Protein AF-A0A7S0MZ13-F1 (afdb_monomer)

Nearest PDB structures (foldseek):
  3io1-assembly1_A-2  TM=4.403E-01  e=1.599E-02  Klebsiella pneumoniae subsp. pneumoniae MGH 78578
  2f7v-assembly1_A  TM=4.290E-01  e=5.005E-02  Xanthomonas campestris
  7lji-assembly1_B-2  TM=3.932E-01  e=6.758E-02  Sphingomonas sp. KT-1
  3io1-assembly1_B-2  TM=3.043E-01  e=3.936E-02  Klebsiella pneumoniae subsp. pneumoniae MGH 78578
  8jwe-assembly1_A  TM=4.735E-01  e=1.446E+00  Arabidopsis thaliana

Mean predicted aligned error: 12.26 Å

Sequence (148 aa):
AEVPAVSLTVSLPMTAQEFKANQGPFVDSMAGTAGCGPCKDPAASPAMCGDCELSILSVAPAAGRRLLAGSVSVETQIKALGAGGKGLADAMAAKLTPAAINRGLAEHSLPSAKLLVAPFVSAVSAAIAGAVGKFGGFVDKAKGIAGG

Structure (mmCIF, N/CA/C/O backbone):
data_AF-A0A7S0MZ13-F1
#
_entry.id   AF-A0A7S0MZ13-F1
#
loop_
_atom_site.group_PDB
_atom_site.id
_atom_site.type_symbol
_atom_site.label_atom_id
_atom_site.label_alt_id
_atom_site.label_comp_id
_atom_site.label_asym_id
_atom_site.label_entity_id
_atom_site.label_seq_id
_atom_site.pdbx_PDB_ins_code
_atom_site.Cartn_x
_atom_site.Cartn_y
_atom_site.Cartn_z
_atom_site.occupancy
_atom_site.B_iso_or_equiv
_atom_site.auth_seq_id
_atom_site.auth_comp_id
_atom_site.auth_asym_id
_atom_site.auth_atom_id
_atom_site.pdbx_PDB_model_num
ATOM 1 N N . ALA A 1 1 ? -2.136 9.201 -22.171 1.00 52.38 1 ALA A N 1
ATOM 2 C CA . ALA A 1 1 ? -1.151 8.165 -21.815 1.00 52.38 1 ALA A CA 1
ATOM 3 C C . ALA A 1 1 ? -1.686 7.398 -20.615 1.00 52.38 1 ALA A C 1
ATOM 5 O O . ALA A 1 1 ? -2.133 8.025 -19.656 1.00 52.38 1 ALA A O 1
ATOM 6 N N . GLU A 1 2 ? -1.737 6.075 -20.708 1.00 62.56 2 GLU A N 1
ATOM 7 C CA . GLU A 1 2 ? -2.077 5.212 -19.577 1.00 62.56 2 GLU A CA 1
ATOM 8 C C . GLU A 1 2 ? -0.847 5.106 -18.679 1.00 62.56 2 GLU A C 1
ATOM 10 O O . GLU A 1 2 ? 0.229 4.724 -19.138 1.00 62.56 2 GLU A O 1
ATOM 15 N N . VAL A 1 3 ? -0.992 5.508 -17.420 1.00 72.88 3 VAL A N 1
ATOM 16 C CA . VAL A 1 3 ? 0.069 5.421 -16.423 1.00 72.88 3 VAL A CA 1
ATOM 17 C C . VAL A 1 3 ? -0.187 4.154 -15.612 1.00 72.88 3 VAL A C 1
ATOM 19 O O . VAL A 1 3 ? -1.255 4.016 -15.011 1.00 72.88 3 VAL A O 1
ATOM 22 N N . PRO A 1 4 ? 0.742 3.195 -15.608 1.00 79.38 4 PRO A N 1
ATOM 23 C CA . PRO A 1 4 ? 0.610 2.002 -14.790 1.00 79.38 4 PRO A CA 1
ATOM 24 C C . PRO A 1 4 ? 0.667 2.389 -13.311 1.00 79.38 4 PRO A C 1
ATOM 26 O O . PRO A 1 4 ? 1.534 3.150 -12.876 1.00 79.38 4 PRO A O 1
ATOM 29 N N . ALA A 1 5 ? -0.283 1.867 -12.548 1.00 81.44 5 ALA A N 1
ATOM 30 C CA . ALA A 1 5 ? -0.423 2.111 -11.130 1.00 81.44 5 ALA A CA 1
ATOM 31 C C . ALA A 1 5 ? -0.620 0.801 -10.378 1.00 81.44 5 ALA A C 1
ATOM 33 O O . ALA A 1 5 ? -1.278 -0.110 -10.867 1.00 81.44 5 ALA A O 1
ATOM 34 N N . VAL A 1 6 ? -0.079 0.713 -9.174 1.00 83.62 6 VAL A N 1
ATOM 35 C CA . VAL A 1 6 ? -0.312 -0.403 -8.269 1.00 83.62 6 VAL A CA 1
ATOM 36 C C . VAL A 1 6 ? -1.434 -0.021 -7.325 1.00 83.62 6 VAL A C 1
ATOM 38 O O . VAL A 1 6 ? -1.290 0.931 -6.563 1.00 83.62 6 VAL A O 1
ATOM 41 N N . SER A 1 7 ? -2.542 -0.750 -7.374 1.00 83.12 7 SER A N 1
ATOM 42 C CA . SER A 1 7 ? -3.643 -0.592 -6.425 1.00 83.12 7 SER A CA 1
ATOM 43 C C . SER A 1 7 ? -3.574 -1.688 -5.369 1.00 83.12 7 SER A C 1
ATOM 45 O O . SER A 1 7 ? -3.315 -2.849 -5.689 1.00 83.12 7 SER A O 1
ATOM 47 N N . LEU A 1 8 ? -3.813 -1.327 -4.111 1.00 83.31 8 LEU A N 1
ATOM 48 C CA . LEU A 1 8 ? -3.909 -2.271 -3.000 1.00 83.31 8 LEU A CA 1
ATOM 49 C C . LEU A 1 8 ? -4.899 -1.773 -1.948 1.00 83.31 8 LEU A C 1
ATOM 51 O O . LEU A 1 8 ? -5.157 -0.577 -1.809 1.00 83.31 8 LEU A O 1
ATOM 55 N N . THR A 1 9 ? -5.433 -2.709 -1.172 1.00 82.88 9 THR A N 1
ATOM 56 C CA . THR A 1 9 ? -6.331 -2.388 -0.062 1.00 82.88 9 THR A CA 1
ATOM 57 C C . THR A 1 9 ? -5.825 -3.051 1.202 1.00 82.88 9 THR A C 1
ATOM 59 O O . THR A 1 9 ? -5.651 -4.272 1.261 1.00 82.88 9 THR A O 1
ATOM 62 N N . VAL A 1 10 ? -5.618 -2.244 2.235 1.00 82.56 10 VAL A N 1
ATOM 63 C CA . VAL A 1 10 ? -5.150 -2.688 3.548 1.00 82.56 10 VAL A CA 1
ATOM 64 C C . VAL A 1 10 ? -6.173 -2.356 4.617 1.00 82.56 10 VAL A C 1
ATOM 66 O O . VAL A 1 10 ? -6.798 -1.303 4.593 1.00 82.56 10 VAL A O 1
ATOM 69 N N . SER A 1 11 ? -6.343 -3.257 5.575 1.00 83.06 11 SER A N 1
ATOM 70 C CA . SER A 1 11 ? -7.088 -3.005 6.799 1.00 83.06 11 SER A CA 1
ATOM 71 C C . SER A 1 11 ? -6.113 -2.699 7.923 1.00 83.06 11 SER A C 1
ATOM 73 O O . SER A 1 11 ? -5.251 -3.518 8.233 1.00 83.06 11 SER A O 1
ATOM 75 N N . LEU A 1 12 ? -6.259 -1.534 8.536 1.00 82.56 12 LEU A N 1
ATOM 76 C CA . LEU A 1 12 ? -5.508 -1.122 9.712 1.00 82.56 12 LEU A CA 1
ATOM 77 C C . LEU A 1 12 ? -6.426 -1.209 10.936 1.00 82.56 12 LEU A C 1
ATOM 79 O O . LEU A 1 12 ? -7.551 -0.704 10.875 1.00 82.56 12 LEU A O 1
ATOM 83 N N . PRO A 1 13 ? -5.980 -1.803 12.056 1.00 80.44 13 PRO A N 1
ATOM 84 C CA . PRO A 1 13 ? -6.738 -1.834 13.302 1.00 80.44 13 PRO A CA 1
ATOM 85 C C . PRO A 1 13 ? -6.599 -0.494 14.047 1.00 80.44 13 PRO A C 1
ATOM 87 O O . PRO A 1 13 ? -6.082 -0.436 15.157 1.00 80.44 13 PRO A O 1
ATOM 90 N N . MET A 1 14 ? -7.010 0.588 13.389 1.00 80.25 14 MET A N 1
ATOM 91 C CA . MET A 1 14 ? -7.113 1.936 13.948 1.00 80.25 14 MET A CA 1
ATOM 92 C C . MET A 1 14 ? -8.401 2.615 13.467 1.00 80.25 14 MET A C 1
ATOM 94 O O . MET A 1 14 ? -9.039 2.177 12.504 1.00 80.25 14 MET A O 1
ATOM 98 N N . THR A 1 15 ? -8.778 3.717 14.106 1.00 80.12 15 THR A N 1
ATOM 99 C CA . THR A 1 15 ? -9.916 4.547 13.697 1.00 80.12 15 THR A CA 1
ATOM 100 C C . THR A 1 15 ? -9.571 5.473 12.526 1.00 80.12 15 THR A C 1
ATOM 102 O O . THR A 1 15 ? -8.411 5.760 12.238 1.00 80.12 15 THR A O 1
ATOM 105 N N . ALA A 1 16 ? -10.590 6.016 11.851 1.00 77.06 16 ALA A N 1
ATOM 106 C CA . ALA A 1 16 ? -10.382 6.970 10.758 1.00 77.06 16 ALA A CA 1
ATOM 107 C C . ALA A 1 16 ? -9.725 8.284 11.218 1.00 77.06 16 ALA A C 1
ATOM 109 O O . ALA A 1 16 ? -9.033 8.925 10.430 1.00 77.06 16 ALA A O 1
ATOM 110 N N . GLN A 1 17 ? -9.934 8.695 12.474 1.00 78.38 17 GLN A N 1
ATOM 111 C CA . GLN A 1 17 ? -9.261 9.870 13.037 1.00 78.38 17 GLN A CA 1
ATOM 112 C C . GLN A 1 17 ? -7.778 9.597 13.283 1.00 78.38 17 GLN A C 1
ATOM 114 O O . GLN A 1 17 ? -6.944 10.404 12.877 1.00 78.38 17 GLN A O 1
ATOM 119 N N . GLU A 1 18 ? -7.445 8.445 13.868 1.00 81.69 18 GLU A N 1
ATOM 120 C CA . GLU A 1 18 ? -6.051 8.027 14.045 1.00 81.69 18 GLU A CA 1
ATOM 121 C C . GLU A 1 18 ? -5.347 7.865 12.700 1.00 81.69 18 GLU A C 1
ATOM 123 O O . GLU A 1 18 ? -4.213 8.308 12.549 1.00 81.69 18 GLU A O 1
ATOM 128 N N . PHE A 1 19 ? -6.030 7.312 11.695 1.00 82.25 19 PHE A N 1
ATOM 129 C CA . PHE A 1 19 ? -5.472 7.204 10.353 1.00 82.25 19 PHE A CA 1
ATOM 130 C C . PHE A 1 19 ? -5.199 8.571 9.724 1.00 82.25 19 PHE A C 1
ATOM 132 O O . PHE A 1 19 ? -4.136 8.764 9.152 1.00 82.25 19 PHE A O 1
ATOM 139 N N . LYS A 1 20 ? -6.107 9.546 9.863 1.00 81.31 20 LYS A N 1
ATOM 140 C CA . LYS A 1 20 ? -5.875 10.914 9.363 1.00 81.31 20 LYS A CA 1
ATOM 141 C C . LYS A 1 20 ? -4.657 11.571 10.011 1.00 81.31 20 LYS A C 1
ATOM 143 O O . LYS A 1 20 ? -3.897 12.238 9.319 1.00 81.31 20 LYS A O 1
ATOM 148 N N . ALA A 1 21 ? -4.449 11.362 11.311 1.00 83.50 21 ALA A N 1
ATOM 149 C CA . ALA A 1 21 ? -3.256 11.851 12.004 1.00 83.50 21 ALA A CA 1
ATOM 150 C C . ALA A 1 21 ? -1.973 11.134 11.541 1.00 83.50 21 ALA A C 1
ATOM 152 O O . ALA A 1 21 ? -0.902 11.733 11.516 1.00 83.50 21 ALA A O 1
ATOM 153 N N . ASN A 1 22 ? -2.093 9.870 11.131 1.00 83.75 22 ASN A N 1
ATOM 154 C CA . ASN A 1 22 ? -0.989 9.011 10.706 1.00 83.75 22 ASN A CA 1
ATOM 155 C C . ASN A 1 22 ? -0.890 8.828 9.182 1.00 83.75 22 ASN A C 1
ATOM 157 O O . ASN A 1 22 ? -0.167 7.952 8.704 1.00 83.75 22 ASN A O 1
ATOM 161 N N . GLN A 1 23 ? -1.580 9.668 8.408 1.00 80.88 23 GLN A N 1
ATOM 162 C CA . GLN A 1 23 ? -1.643 9.539 6.955 1.00 80.88 23 GLN A CA 1
ATOM 163 C C . GLN A 1 23 ? -0.265 9.745 6.321 1.00 80.88 23 GLN A C 1
ATOM 165 O O . GLN A 1 23 ? 0.119 8.981 5.442 1.00 80.88 23 GLN A O 1
ATOM 170 N N . GLY A 1 24 ? 0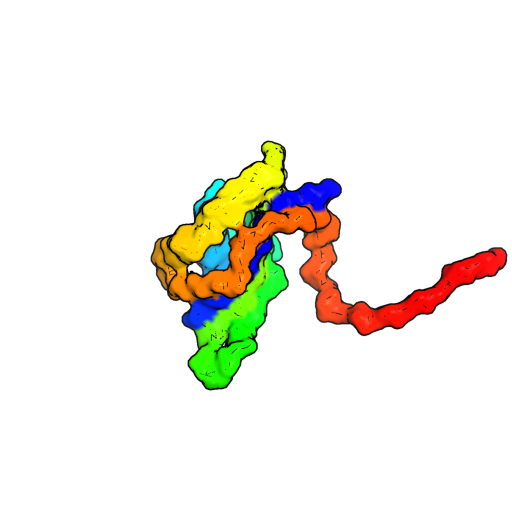.500 10.723 6.817 1.00 82.94 24 GLY A N 1
ATOM 171 C CA . GLY A 1 24 ? 1.874 10.964 6.379 1.00 82.94 24 GLY A CA 1
ATOM 172 C C . GLY A 1 24 ? 2.786 9.748 6.594 1.00 82.94 24 GLY A C 1
ATOM 173 O O . GLY A 1 24 ? 3.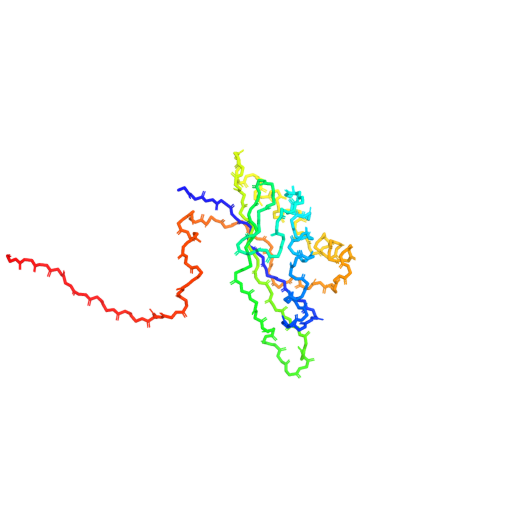288 9.200 5.617 1.00 82.94 24 GLY A O 1
ATOM 174 N N . PRO A 1 25 ? 2.953 9.264 7.839 1.00 84.69 25 PRO A N 1
ATOM 175 C CA . PRO A 1 25 ? 3.745 8.067 8.127 1.00 84.69 25 PRO A CA 1
ATOM 176 C C . PRO A 1 25 ? 3.322 6.836 7.316 1.00 84.69 25 PRO A C 1
ATOM 178 O O . PRO A 1 25 ? 4.162 6.062 6.871 1.00 84.69 25 PRO A O 1
ATOM 181 N N . PHE A 1 26 ? 2.018 6.663 7.084 1.00 84.94 26 PHE A N 1
ATOM 182 C CA . PHE A 1 26 ? 1.503 5.574 6.262 1.00 84.94 26 PHE A CA 1
ATOM 183 C C . PHE A 1 26 ? 1.916 5.711 4.790 1.00 84.94 26 PHE A C 1
ATOM 185 O O . PHE A 1 26 ? 2.381 4.748 4.187 1.00 84.94 26 PHE A O 1
ATOM 192 N N . VAL A 1 27 ? 1.771 6.899 4.203 1.00 85.00 27 VAL A N 1
ATOM 193 C CA . VAL A 1 27 ? 2.174 7.166 2.816 1.00 85.00 27 VAL A CA 1
ATOM 194 C C . VAL A 1 27 ? 3.682 6.995 2.637 1.00 85.00 27 VAL A C 1
ATOM 196 O O . VAL A 1 27 ? 4.102 6.373 1.664 1.00 85.00 27 VAL A O 1
ATOM 199 N N . ASP A 1 28 ? 4.479 7.479 3.589 1.00 83.62 28 ASP A N 1
ATOM 200 C CA . ASP A 1 28 ? 5.939 7.358 3.570 1.00 83.62 28 ASP A CA 1
ATOM 201 C C . ASP A 1 28 ? 6.381 5.888 3.648 1.00 83.62 28 ASP A C 1
ATOM 203 O O . ASP A 1 28 ? 7.143 5.408 2.810 1.00 83.62 28 ASP A O 1
ATOM 207 N N . SER A 1 29 ? 5.764 5.124 4.553 1.00 84.38 29 SER A N 1
ATOM 208 C CA . SER A 1 29 ? 5.952 3.679 4.682 1.00 84.38 29 SER A CA 1
ATOM 209 C C . SER A 1 29 ? 5.645 2.918 3.385 1.00 84.38 29 SER A C 1
ATOM 211 O O . SER A 1 29 ? 6.416 2.059 2.939 1.00 84.38 29 SER A O 1
ATOM 213 N N . MET A 1 30 ? 4.525 3.252 2.737 1.00 83.81 30 MET A N 1
ATOM 214 C CA . MET A 1 30 ? 4.115 2.637 1.475 1.00 83.81 30 MET A CA 1
ATOM 215 C C . MET A 1 30 ? 5.056 3.017 0.326 1.00 83.81 30 MET A C 1
ATOM 217 O O . MET A 1 30 ? 5.416 2.151 -0.472 1.00 83.81 30 MET A O 1
ATOM 221 N N . ALA A 1 31 ? 5.496 4.276 0.259 1.00 82.94 31 ALA A N 1
ATOM 222 C CA . ALA A 1 31 ? 6.459 4.749 -0.732 1.00 82.94 31 ALA A CA 1
ATOM 223 C C . ALA A 1 31 ? 7.838 4.096 -0.555 1.00 82.94 31 ALA A C 1
ATOM 225 O O . ALA A 1 31 ? 8.431 3.631 -1.533 1.00 82.94 31 ALA A O 1
ATOM 226 N N . GLY A 1 32 ? 8.318 3.984 0.686 1.00 81.88 32 GLY A N 1
ATOM 227 C CA . GLY A 1 32 ? 9.552 3.284 1.031 1.00 81.88 32 GLY A CA 1
ATOM 228 C C . GLY A 1 32 ? 9.492 1.806 0.649 1.00 81.88 32 GLY A C 1
ATOM 229 O O . GLY A 1 32 ? 10.394 1.297 -0.017 1.00 81.88 32 GLY A O 1
ATOM 230 N N . THR A 1 33 ? 8.377 1.138 0.963 1.00 83.31 33 THR A N 1
ATOM 231 C CA . THR A 1 33 ? 8.147 -0.273 0.611 1.00 83.31 33 THR A CA 1
ATOM 232 C C . THR A 1 33 ? 8.094 -0.487 -0.904 1.00 83.31 33 THR A C 1
ATOM 234 O O . THR A 1 33 ? 8.677 -1.439 -1.424 1.00 83.31 33 THR A O 1
ATOM 237 N N . ALA A 1 34 ? 7.436 0.417 -1.632 1.00 78.50 34 ALA A N 1
ATOM 238 C CA . ALA A 1 34 ? 7.393 0.402 -3.091 1.00 78.50 34 ALA A CA 1
ATOM 239 C C . ALA A 1 34 ? 8.763 0.727 -3.727 1.00 78.50 34 ALA A C 1
ATOM 241 O O . ALA A 1 34 ? 9.010 0.390 -4.884 1.00 78.50 34 ALA A O 1
ATOM 242 N N . GLY A 1 35 ? 9.692 1.319 -2.969 1.00 79.44 35 GLY A N 1
ATOM 243 C CA . GLY A 1 35 ? 11.001 1.745 -3.462 1.00 79.44 35 GLY A CA 1
ATOM 244 C C . GLY A 1 35 ? 10.959 3.064 -4.234 1.00 79.44 35 GLY A C 1
ATOM 245 O O . GLY A 1 35 ? 11.844 3.312 -5.046 1.00 79.44 35 GLY A O 1
ATOM 246 N N . CYS A 1 36 ? 9.945 3.891 -3.984 1.00 74.88 36 CYS A N 1
ATOM 247 C CA . CYS A 1 36 ? 9.759 5.206 -4.597 1.00 74.88 36 CYS A CA 1
ATOM 248 C C . CYS A 1 36 ? 10.630 6.305 -3.959 1.00 74.88 36 CYS A C 1
ATOM 250 O O . CYS A 1 36 ? 10.757 7.396 -4.508 1.00 74.88 36 CYS A O 1
ATOM 252 N N . GLY A 1 37 ? 11.259 6.010 -2.817 1.00 74.69 37 GLY A N 1
ATOM 253 C CA . GLY A 1 37 ? 12.029 6.981 -2.043 1.00 74.69 37 GLY A CA 1
ATOM 254 C C . GLY A 1 37 ? 11.143 7.875 -1.163 1.00 74.69 37 GLY A C 1
ATOM 255 O O . GLY A 1 37 ? 9.930 7.661 -1.095 1.00 74.69 37 GLY A O 1
ATOM 256 N N . PRO A 1 38 ? 11.743 8.850 -0.458 1.00 75.56 38 PRO A N 1
ATOM 257 C CA . PRO A 1 38 ? 11.021 9.713 0.469 1.00 75.56 38 PRO A CA 1
ATOM 258 C C . PRO A 1 38 ? 10.023 10.614 -0.266 1.00 75.56 38 PRO A C 1
ATOM 260 O O . PRO A 1 38 ? 10.316 11.174 -1.328 1.00 75.56 38 PRO A O 1
ATOM 263 N N . CYS A 1 39 ? 8.841 10.776 0.322 1.00 77.25 39 CYS A N 1
ATOM 264 C CA . CYS A 1 39 ? 7.814 11.666 -0.201 1.00 77.25 39 CYS A CA 1
ATOM 265 C C . CYS A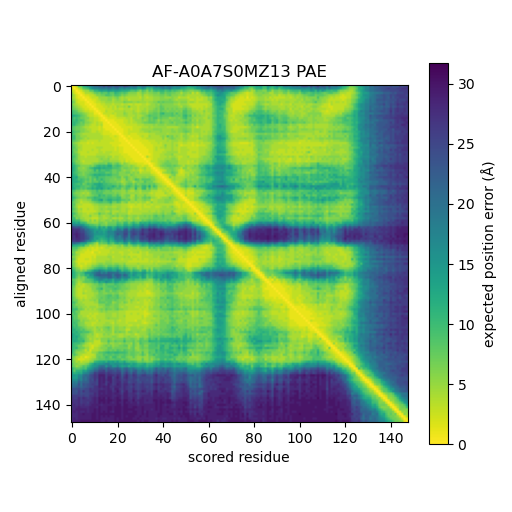 1 39 ? 8.112 13.114 0.188 1.00 77.25 39 CYS A C 1
ATOM 267 O O . CYS A 1 39 ? 8.474 13.396 1.328 1.00 77.25 39 CYS A O 1
ATOM 269 N N . LYS A 1 40 ? 7.920 14.053 -0.745 1.00 74.25 40 LYS A N 1
ATOM 270 C CA . LYS A 1 40 ? 8.104 15.484 -0.453 1.00 74.25 40 LYS A CA 1
ATOM 271 C C . LYS A 1 40 ? 7.022 16.012 0.496 1.00 74.25 40 LYS A C 1
ATOM 273 O O . LYS A 1 40 ? 7.329 16.771 1.405 1.00 74.25 40 LYS A O 1
ATOM 278 N N . ASP A 1 41 ? 5.788 15.547 0.298 1.00 74.12 41 ASP A N 1
ATOM 279 C CA . ASP A 1 41 ? 4.617 15.865 1.119 1.00 74.12 41 ASP A CA 1
ATOM 280 C C . ASP A 1 41 ? 3.763 14.602 1.330 1.00 74.12 41 ASP A C 1
ATOM 282 O O . ASP A 1 41 ? 2.780 14.384 0.618 1.00 74.12 41 ASP A O 1
ATOM 286 N N . PRO A 1 42 ? 4.111 13.732 2.295 1.00 70.94 42 PRO A N 1
ATOM 287 C CA . PRO A 1 42 ? 3.375 12.487 2.526 1.00 70.94 42 PRO A CA 1
ATOM 288 C C . PRO A 1 42 ? 1.960 12.718 3.091 1.00 70.94 42 PRO A C 1
ATOM 290 O O . PRO A 1 42 ? 1.101 11.845 2.997 1.00 70.94 42 PRO A O 1
ATOM 293 N N . ALA A 1 43 ? 1.694 13.895 3.668 1.00 68.69 43 ALA A N 1
ATOM 294 C CA . ALA A 1 43 ? 0.361 14.291 4.124 1.00 68.69 43 ALA A CA 1
ATOM 295 C C . ALA A 1 43 ? -0.535 14.834 2.990 1.00 68.69 43 ALA A C 1
ATOM 297 O O . ALA A 1 43 ? -1.748 14.951 3.175 1.00 68.69 43 ALA A O 1
ATOM 298 N N . ALA A 1 44 ? 0.033 15.163 1.824 1.00 67.69 44 ALA A N 1
ATOM 299 C CA . ALA A 1 44 ? -0.739 15.574 0.660 1.00 67.69 44 ALA A CA 1
ATOM 300 C C . ALA A 1 44 ? -1.331 14.344 -0.046 1.00 67.69 44 ALA A C 1
ATOM 302 O O . ALA A 1 44 ? -0.737 13.272 -0.089 1.00 67.69 44 ALA A O 1
ATOM 303 N N . SER A 1 45 ? -2.530 14.478 -0.611 1.00 63.41 45 SER A N 1
ATOM 304 C CA . SER A 1 45 ? -3.093 13.481 -1.526 1.00 63.41 45 SER A CA 1
ATOM 305 C C . SER A 1 45 ? -3.451 14.172 -2.840 1.00 63.41 45 SER A C 1
ATOM 307 O O . SER A 1 45 ? -4.365 14.999 -2.833 1.00 63.41 45 SER A O 1
ATOM 309 N N . PRO A 1 46 ? -2.759 13.856 -3.951 1.00 66.38 46 PRO A N 1
ATOM 310 C CA . PRO A 1 46 ? -1.686 12.858 -4.084 1.00 66.38 46 PRO A CA 1
ATOM 311 C C . PRO A 1 46 ? -0.337 13.290 -3.469 1.00 66.38 46 PRO A C 1
ATOM 313 O O . PRO A 1 46 ? 0.060 14.447 -3.586 1.00 66.38 46 PRO A O 1
ATOM 316 N N . ALA A 1 47 ? 0.383 12.349 -2.855 1.00 76.25 47 ALA A N 1
ATOM 317 C CA . ALA A 1 47 ? 1.753 12.531 -2.383 1.00 76.25 47 ALA A CA 1
ATOM 318 C C . ALA A 1 47 ? 2.741 12.200 -3.504 1.00 76.25 47 ALA A C 1
ATO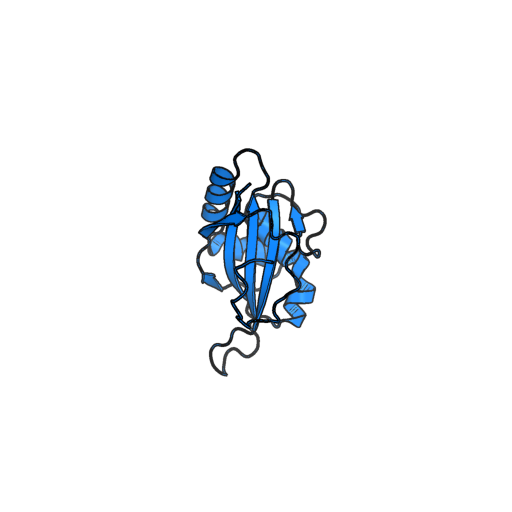M 320 O O . ALA A 1 47 ? 2.679 11.126 -4.105 1.00 76.25 47 ALA A O 1
ATOM 321 N N . MET A 1 48 ? 3.675 13.111 -3.774 1.00 78.19 48 MET A N 1
ATOM 322 C CA . MET A 1 48 ? 4.736 12.887 -4.757 1.00 78.19 48 MET A CA 1
ATOM 323 C C . MET A 1 48 ? 6.002 12.377 -4.070 1.00 78.19 48 MET A C 1
ATOM 325 O O . MET A 1 48 ? 6.569 13.055 -3.207 1.00 78.19 48 MET A O 1
ATOM 329 N N . CYS A 1 49 ? 6.432 11.180 -4.461 1.00 76.56 49 CYS A N 1
ATOM 330 C CA . CYS A 1 49 ? 7.560 10.461 -3.879 1.00 76.56 49 CYS A CA 1
ATOM 331 C C . CYS A 1 49 ? 8.497 10.052 -5.017 1.00 76.56 49 CYS A C 1
ATOM 333 O O . CYS A 1 49 ? 8.298 9.018 -5.654 1.00 76.56 49 CYS A O 1
ATOM 335 N N . GLY A 1 50 ? 9.461 10.924 -5.329 1.00 76.31 50 GLY A N 1
ATOM 336 C CA . GLY A 1 50 ? 10.375 10.744 -6.459 1.00 76.31 50 GLY A CA 1
ATOM 337 C C . GLY A 1 50 ? 9.631 10.560 -7.786 1.00 76.31 50 GLY A C 1
ATOM 338 O O . GLY A 1 50 ? 8.862 11.425 -8.200 1.00 76.31 50 GLY A O 1
ATOM 339 N N . ASP A 1 51 ? 9.844 9.408 -8.422 1.00 73.75 51 ASP A N 1
ATOM 340 C CA . ASP A 1 51 ? 9.211 8.998 -9.683 1.00 73.75 51 ASP A CA 1
ATOM 341 C C . ASP A 1 51 ? 7.860 8.279 -9.496 1.00 73.75 51 ASP A C 1
ATOM 343 O O . ASP A 1 51 ? 7.340 7.654 -10.428 1.00 73.75 51 ASP A O 1
ATOM 347 N N . CYS A 1 52 ? 7.282 8.339 -8.294 1.00 78.25 52 CYS A N 1
ATOM 348 C CA . CYS A 1 52 ? 5.985 7.759 -7.976 1.00 78.25 52 CYS A CA 1
ATOM 349 C C . CYS A 1 52 ? 5.001 8.799 -7.440 1.00 78.25 52 CYS A C 1
ATOM 351 O O . CYS A 1 52 ? 5.358 9.729 -6.716 1.00 78.25 52 CYS A O 1
ATOM 353 N N . GLU A 1 53 ? 3.722 8.576 -7.724 1.00 82.38 53 GLU A N 1
ATOM 354 C CA . GLU A 1 53 ? 2.619 9.346 -7.155 1.00 82.38 53 GLU A CA 1
ATOM 355 C C . GLU A 1 53 ? 1.723 8.421 -6.331 1.00 82.38 53 GLU A C 1
ATOM 357 O O . GLU A 1 53 ? 1.111 7.497 -6.869 1.00 82.38 53 GLU A O 1
ATOM 362 N N . LEU A 1 54 ? 1.636 8.668 -5.025 1.00 84.81 54 LEU A N 1
ATOM 363 C CA . LEU A 1 54 ? 0.788 7.919 -4.105 1.00 84.81 54 LEU A CA 1
ATOM 364 C C . LEU A 1 54 ? -0.533 8.655 -3.884 1.00 84.81 54 LEU A C 1
ATOM 366 O O . LEU A 1 54 ? -0.563 9.802 -3.454 1.00 84.81 54 LEU A O 1
ATOM 370 N N . SER A 1 55 ? -1.649 7.989 -4.148 1.00 81.75 55 SER A N 1
ATOM 371 C CA . SER A 1 55 ? -2.996 8.513 -3.939 1.00 81.75 55 SER A CA 1
ATOM 372 C C . SER A 1 55 ? -3.775 7.591 -3.017 1.00 81.75 55 SER A C 1
ATOM 374 O O . SER A 1 55 ? -3.862 6.387 -3.256 1.00 81.75 55 SER A O 1
ATOM 376 N N . ILE A 1 56 ? -4.385 8.157 -1.979 1.00 81.69 56 ILE A N 1
ATOM 377 C CA . ILE A 1 56 ? -5.374 7.438 -1.177 1.00 81.69 56 ILE A CA 1
ATOM 378 C C . ILE A 1 56 ? -6.726 7.624 -1.861 1.00 81.69 56 ILE A C 1
ATOM 380 O O . ILE A 1 56 ? -7.253 8.732 -1.909 1.00 81.69 56 ILE A O 1
ATOM 384 N N . LEU A 1 57 ? -7.260 6.543 -2.428 1.00 78.81 57 LEU A N 1
ATOM 385 C CA . LEU A 1 57 ? -8.532 6.551 -3.155 1.00 78.81 57 LEU A CA 1
ATOM 386 C C . LEU A 1 57 ? -9.711 6.646 -2.192 1.00 78.81 57 LEU A C 1
ATOM 388 O O . LEU A 1 57 ? -10.663 7.387 -2.429 1.00 78.81 57 LEU A O 1
ATOM 392 N N . SER A 1 58 ? -9.651 5.872 -1.110 1.00 75.00 58 SER A N 1
ATOM 393 C CA . SER A 1 58 ? -10.745 5.768 -0.159 1.00 75.00 58 SER A CA 1
ATOM 394 C C . SER A 1 58 ? -10.253 5.305 1.204 1.00 75.00 58 SER A C 1
ATOM 396 O O . SER A 1 58 ? -9.341 4.484 1.318 1.00 75.00 58 SER A O 1
ATOM 398 N N . VAL A 1 59 ? -10.894 5.826 2.246 1.00 76.19 59 VAL A N 1
ATOM 399 C CA . VAL A 1 59 ? -10.752 5.363 3.626 1.00 76.19 59 VAL A CA 1
ATOM 400 C C . VAL A 1 59 ? -12.152 5.028 4.112 1.00 76.19 59 VAL A C 1
ATOM 402 O O . VAL A 1 59 ? -12.945 5.920 4.411 1.00 76.19 59 VAL A O 1
ATOM 405 N N . ALA A 1 60 ? -12.471 3.741 4.168 1.00 71.19 60 ALA A N 1
ATOM 406 C CA . ALA A 1 60 ? -13.760 3.257 4.636 1.00 71.19 60 ALA A CA 1
ATOM 407 C C . ALA A 1 60 ? -13.590 2.566 5.993 1.00 71.19 60 ALA A C 1
ATOM 409 O O . ALA A 1 60 ? -12.645 1.800 6.164 1.00 71.19 60 ALA A O 1
ATOM 410 N N . PRO A 1 61 ? -14.487 2.762 6.974 1.00 67.00 61 PRO A N 1
ATOM 411 C CA . PRO A 1 61 ? -14.509 1.884 8.141 1.00 67.00 61 PRO A CA 1
ATOM 412 C C . PRO A 1 61 ? -14.693 0.440 7.656 1.00 67.00 61 PRO A C 1
ATOM 414 O O . PRO A 1 61 ? -15.513 0.191 6.771 1.00 67.00 61 PRO A O 1
ATOM 417 N N . ALA A 1 62 ? -13.911 -0.507 8.181 1.00 62.97 62 ALA A N 1
ATOM 418 C CA . ALA A 1 62 ? -14.014 -1.904 7.774 1.00 62.97 62 ALA A CA 1
ATOM 419 C C . ALA A 1 62 ? -15.397 -2.446 8.172 1.00 62.97 62 ALA A C 1
ATOM 421 O O . ALA A 1 62 ? -15.645 -2.819 9.318 1.00 62.97 62 ALA A O 1
ATOM 422 N N . ALA A 1 63 ? -16.336 -2.437 7.225 1.00 55.09 63 ALA A N 1
ATOM 423 C CA . ALA A 1 63 ? -17.709 -2.873 7.430 1.00 55.09 63 ALA A CA 1
ATOM 424 C C . ALA A 1 63 ? -17.757 -4.406 7.466 1.00 55.09 63 ALA A C 1
ATOM 426 O O . ALA A 1 63 ? -18.119 -5.072 6.501 1.00 55.09 63 ALA A O 1
ATOM 427 N N . GLY A 1 64 ? -17.344 -4.978 8.594 1.00 45.06 64 GLY A N 1
ATOM 428 C CA . GLY A 1 64 ? -17.254 -6.418 8.782 1.00 45.06 64 GLY A CA 1
ATOM 429 C C . GLY A 1 64 ? -17.502 -6.801 10.230 1.00 45.06 64 GLY A C 1
ATOM 430 O O . GLY A 1 64 ? -16.563 -7.053 10.966 1.00 45.06 64 GLY A O 1
ATOM 431 N N . ARG A 1 65 ? -18.783 -6.918 10.600 1.00 42.62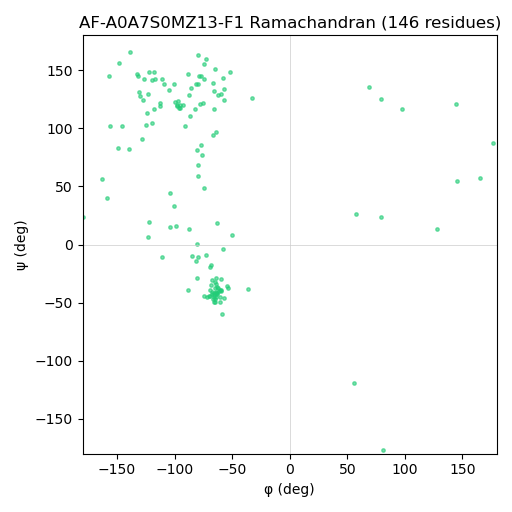 65 ARG A N 1
ATOM 432 C CA . ARG A 1 65 ? -19.286 -7.446 11.884 1.00 42.62 65 ARG A CA 1
ATOM 433 C C . ARG A 1 65 ? -18.981 -6.547 13.095 1.00 42.62 65 ARG A C 1
ATOM 435 O O . ARG A 1 65 ? -17.872 -6.079 13.300 1.00 42.62 65 ARG A O 1
ATOM 442 N N . ARG A 1 66 ? -19.999 -6.366 13.942 1.00 43.84 66 ARG A N 1
ATOM 443 C CA . ARG A 1 66 ? -20.069 -5.574 15.195 1.00 43.84 66 ARG A CA 1
ATOM 444 C C . ARG A 1 66 ? -18.947 -5.798 16.243 1.00 43.84 66 ARG A C 1
ATOM 446 O O . ARG A 1 66 ? -19.057 -5.274 17.342 1.00 43.84 66 ARG A O 1
ATOM 453 N N . LEU A 1 67 ? -17.891 -6.552 15.934 1.00 48.28 67 LEU A N 1
ATOM 454 C CA . LEU A 1 67 ? -16.779 -6.902 16.824 1.00 48.28 67 LEU A CA 1
ATOM 455 C C . LEU A 1 67 ? -15.434 -6.249 16.434 1.00 48.28 67 LEU A C 1
ATOM 457 O O . LEU A 1 67 ? -14.508 -6.287 17.232 1.00 48.28 67 LEU A O 1
ATOM 461 N N . LEU A 1 68 ? -15.314 -5.626 15.252 1.00 50.47 68 LEU A N 1
ATOM 462 C CA . LEU A 1 68 ? -14.098 -4.926 14.784 1.00 50.47 68 LEU A CA 1
ATOM 463 C C . LEU A 1 68 ? -14.240 -3.393 14.882 1.00 50.47 68 LEU A C 1
ATOM 465 O O . LEU A 1 68 ? -13.900 -2.667 13.948 1.00 50.47 68 LEU A O 1
ATOM 469 N N . ALA A 1 69 ? -14.769 -2.899 16.005 1.00 49.03 69 ALA A N 1
ATOM 470 C CA . ALA A 1 69 ? -15.201 -1.512 16.238 1.00 49.03 69 ALA A CA 1
ATOM 471 C C . ALA A 1 69 ? -14.102 -0.415 16.184 1.00 49.03 69 ALA A C 1
ATOM 473 O O . ALA A 1 69 ? -14.321 0.695 16.656 1.00 49.03 69 ALA A O 1
ATOM 474 N N . GLY A 1 70 ? -12.943 -0.675 15.583 1.00 62.38 70 GLY A N 1
ATOM 475 C CA . GLY A 1 70 ? -11.840 0.279 15.476 1.00 62.38 70 GLY A CA 1
ATOM 476 C C . GLY A 1 70 ? -10.875 -0.052 14.346 1.00 62.38 70 GLY A C 1
ATOM 477 O O . GLY A 1 70 ? -9.675 0.031 14.553 1.00 62.38 70 GLY A O 1
ATOM 478 N N . SER A 1 71 ? -11.371 -0.495 13.184 1.00 71.50 71 SER A N 1
ATOM 479 C CA . SER A 1 71 ? -10.517 -0.752 12.017 1.00 71.50 71 SER A CA 1
ATOM 480 C C . SER A 1 71 ? -10.994 -0.017 10.766 1.00 71.50 71 SER A C 1
ATOM 482 O O . SER A 1 71 ? -12.196 0.109 10.509 1.00 71.50 71 SER A O 1
ATOM 484 N N . VAL A 1 72 ? -1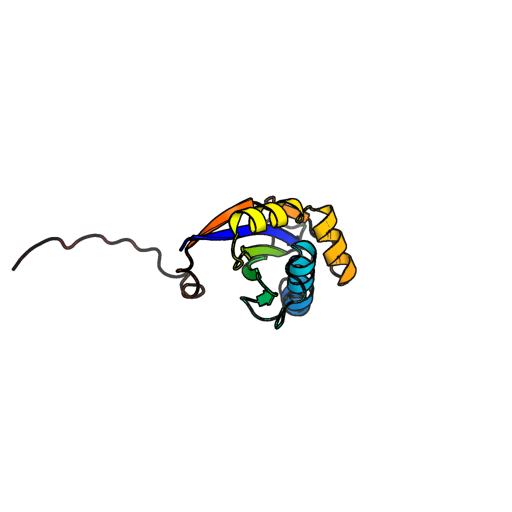0.039 0.467 9.976 1.00 79.50 72 VAL A N 1
ATOM 485 C CA . VAL A 1 72 ? -10.267 1.159 8.706 1.00 79.50 72 VAL A CA 1
ATOM 486 C C . VAL A 1 72 ? -9.652 0.381 7.558 1.00 79.50 72 VAL A C 1
ATOM 488 O O . VAL A 1 72 ? -8.589 -0.216 7.679 1.00 79.50 72 VAL A O 1
ATOM 491 N N . SER A 1 73 ? -10.351 0.385 6.436 1.00 80.56 73 SER A N 1
ATOM 492 C CA . SER A 1 73 ? -9.907 -0.124 5.147 1.00 80.56 73 SER A CA 1
ATOM 493 C C . SER A 1 73 ? -9.413 1.069 4.346 1.00 80.56 73 SER A C 1
ATOM 495 O O . SER A 1 73 ? -10.173 2.008 4.104 1.00 80.56 73 SER A O 1
ATOM 497 N N . VAL A 1 74 ? -8.148 1.044 3.962 1.00 81.00 74 VAL A N 1
ATOM 498 C CA . VAL A 1 74 ? -7.504 2.096 3.186 1.00 81.00 74 VAL A CA 1
ATOM 499 C C . VAL A 1 74 ? -7.173 1.521 1.825 1.00 81.00 74 VAL A C 1
ATOM 501 O O . VAL A 1 74 ? -6.437 0.539 1.710 1.00 81.00 74 VAL A O 1
ATOM 504 N N . GLU A 1 75 ? -7.749 2.129 0.799 1.00 82.44 75 GLU A N 1
ATOM 505 C CA . GLU A 1 75 ? -7.452 1.826 -0.589 1.00 82.44 75 GLU A CA 1
ATOM 506 C C . GLU A 1 75 ? -6.421 2.830 -1.097 1.00 82.44 75 GLU A C 1
ATOM 508 O O . GLU A 1 75 ? -6.665 4.041 -1.118 1.00 82.44 75 GLU A O 1
ATOM 513 N N . THR A 1 76 ? -5.252 2.325 -1.480 1.00 82.38 76 THR A N 1
ATOM 514 C CA . THR A 1 76 ? -4.154 3.134 -2.001 1.00 82.38 76 THR A CA 1
ATOM 515 C C . THR A 1 76 ? -3.813 2.752 -3.423 1.00 82.38 76 THR A C 1
ATOM 517 O O . THR A 1 76 ? -3.927 1.600 -3.842 1.00 82.38 76 THR A O 1
ATOM 520 N N . GLN A 1 77 ? -3.373 3.758 -4.166 1.00 83.62 77 GLN A N 1
ATOM 521 C CA . GLN A 1 77 ? -2.918 3.632 -5.533 1.00 83.62 77 GLN A CA 1
ATOM 522 C C . GLN A 1 77 ? -1.574 4.331 -5.696 1.00 83.62 77 GLN A C 1
ATOM 524 O O . GLN A 1 77 ? -1.412 5.479 -5.296 1.00 83.62 77 GLN A O 1
ATOM 529 N N . ILE A 1 78 ? -0.618 3.636 -6.299 1.00 85.00 78 ILE A N 1
ATOM 530 C CA . ILE A 1 78 ? 0.758 4.093 -6.490 1.00 85.00 78 ILE A CA 1
ATOM 531 C C . ILE A 1 78 ? 1.025 4.143 -7.989 1.00 85.00 78 ILE A C 1
ATOM 533 O O . ILE A 1 78 ? 1.182 3.100 -8.616 1.00 85.00 78 ILE A O 1
ATOM 537 N N . LYS A 1 79 ? 1.051 5.327 -8.593 1.00 83.56 79 LYS A N 1
ATOM 538 C CA . LYS A 1 79 ? 1.338 5.493 -10.023 1.00 83.56 79 LYS A CA 1
ATOM 539 C C . LYS A 1 79 ? 2.842 5.560 -10.259 1.00 83.56 79 LYS A C 1
ATOM 541 O O . LYS A 1 79 ? 3.540 6.295 -9.566 1.00 83.56 79 LYS A O 1
ATOM 546 N N . ALA A 1 80 ? 3.319 4.840 -11.270 1.00 80.94 80 ALA A N 1
ATOM 547 C CA . ALA A 1 80 ? 4.707 4.879 -11.715 1.00 80.94 80 ALA A CA 1
ATOM 548 C C . ALA A 1 80 ? 4.875 5.951 -12.805 1.00 80.94 80 ALA A C 1
ATOM 550 O O . ALA A 1 80 ? 4.503 5.720 -13.956 1.00 80.94 80 ALA A O 1
ATOM 551 N N . LEU A 1 81 ? 5.422 7.120 -12.458 1.00 73.94 81 LEU A N 1
ATOM 552 C CA . LEU A 1 81 ? 5.600 8.250 -13.383 1.00 73.94 81 LEU A CA 1
ATOM 553 C C . LEU A 1 81 ? 6.896 8.163 -14.216 1.00 73.94 81 LEU A C 1
ATOM 555 O O . LEU A 1 81 ? 7.061 8.920 -15.171 1.00 73.94 81 LEU A O 1
ATOM 559 N N . GLY A 1 82 ? 7.798 7.232 -13.891 1.00 64.94 82 GLY A N 1
ATOM 560 C CA . GLY A 1 82 ? 9.088 7.063 -14.567 1.00 64.94 82 GLY A CA 1
ATOM 561 C C . GLY A 1 82 ? 9.031 6.467 -15.986 1.00 64.94 82 GLY A C 1
ATOM 562 O O . GLY A 1 82 ? 8.095 5.758 -16.376 1.00 64.94 82 GLY A O 1
ATOM 563 N N . ALA A 1 83 ? 10.100 6.705 -16.757 1.00 52.31 83 ALA A N 1
ATOM 564 C CA . ALA A 1 83 ? 10.325 6.122 -18.082 1.00 52.31 83 ALA A CA 1
ATOM 565 C C . ALA A 1 83 ? 10.538 4.599 -17.966 1.00 52.31 83 ALA A C 1
ATOM 567 O O . ALA A 1 83 ? 11.631 4.124 -17.676 1.00 52.31 83 ALA A O 1
ATOM 568 N N . GLY A 1 84 ? 9.463 3.828 -18.136 1.00 60.69 84 GLY A N 1
ATOM 569 C CA . GLY A 1 84 ? 9.439 2.384 -17.864 1.00 60.69 84 GLY A CA 1
ATOM 570 C C . GLY A 1 84 ? 8.302 1.940 -16.943 1.00 60.69 84 GLY A C 1
ATOM 571 O O . GLY A 1 84 ? 8.323 0.804 -16.470 1.00 60.69 84 GLY A O 1
ATOM 572 N N . GLY A 1 85 ? 7.311 2.811 -16.705 1.00 65.25 85 GLY A N 1
ATOM 573 C CA . GLY A 1 85 ? 6.241 2.657 -15.720 1.00 65.25 85 GLY A CA 1
ATOM 574 C C . GLY A 1 85 ? 5.688 1.244 -15.511 1.00 65.25 85 GLY A C 1
ATOM 575 O O . GLY A 1 85 ? 5.409 0.887 -14.375 1.00 65.25 85 GLY A O 1
ATOM 576 N N . LYS A 1 86 ? 5.538 0.405 -16.550 1.00 71.69 86 LYS A N 1
ATOM 577 C CA . LYS A 1 86 ? 4.995 -0.954 -16.375 1.00 71.69 86 LYS A CA 1
ATOM 578 C C . LYS A 1 86 ? 5.963 -1.863 -15.613 1.00 71.69 86 LYS A C 1
ATOM 580 O O . LYS A 1 86 ? 5.534 -2.557 -14.702 1.00 71.69 86 LYS A O 1
ATOM 585 N N . GLY A 1 87 ? 7.253 -1.835 -15.952 1.00 76.25 87 GLY A N 1
ATOM 586 C CA . GLY A 1 87 ? 8.279 -2.605 -15.240 1.00 76.25 87 GLY A CA 1
ATOM 587 C C . GLY A 1 87 ? 8.506 -2.087 -13.819 1.00 76.25 87 GLY A C 1
ATOM 588 O O . GLY A 1 87 ? 8.701 -2.874 -12.899 1.00 76.25 87 GLY A O 1
ATOM 589 N N . LEU A 1 88 ? 8.391 -0.770 -13.625 1.00 76.88 88 LEU A N 1
ATOM 590 C CA . LEU A 1 88 ? 8.409 -0.156 -12.296 1.00 76.88 88 LEU A CA 1
ATOM 591 C C . LEU A 1 88 ? 7.197 -0.575 -11.456 1.00 76.88 88 LEU A C 1
ATOM 593 O O . LEU A 1 88 ? 7.371 -0.973 -10.311 1.00 76.88 88 LEU A O 1
ATOM 597 N N . ALA A 1 89 ? 5.985 -0.528 -12.011 1.00 79.06 89 ALA A N 1
ATOM 598 C CA . ALA A 1 89 ? 4.770 -0.928 -11.304 1.00 79.06 89 ALA A CA 1
ATOM 599 C C . ALA A 1 89 ? 4.768 -2.423 -10.954 1.00 79.06 89 ALA A C 1
ATOM 601 O O . ALA A 1 89 ? 4.350 -2.790 -9.860 1.00 79.06 89 ALA A O 1
ATOM 602 N N . ASP A 1 90 ? 5.282 -3.281 -11.836 1.00 79.19 90 ASP A N 1
ATOM 603 C CA . ASP A 1 90 ? 5.425 -4.715 -11.563 1.00 79.19 90 ASP A CA 1
ATOM 604 C C . ASP A 1 90 ? 6.438 -4.971 -10.433 1.00 79.19 90 ASP A C 1
ATOM 606 O O . ASP A 1 90 ? 6.142 -5.669 -9.464 1.00 79.19 90 ASP A O 1
ATOM 610 N N . ALA A 1 91 ? 7.590 -4.289 -10.474 1.00 82.06 91 ALA A N 1
ATOM 611 C CA . ALA A 1 91 ? 8.580 -4.338 -9.401 1.00 82.06 91 ALA A CA 1
ATOM 612 C C . ALA A 1 91 ? 8.036 -3.795 -8.066 1.00 82.06 91 ALA A C 1
ATOM 614 O O . ALA A 1 91 ? 8.347 -4.343 -7.008 1.00 82.06 91 ALA A O 1
ATOM 615 N N . MET A 1 92 ? 7.208 -2.746 -8.096 1.00 82.56 92 MET A N 1
ATOM 616 C CA . MET A 1 92 ? 6.518 -2.223 -6.913 1.00 82.56 92 MET A CA 1
ATOM 617 C C . MET A 1 92 ? 5.531 -3.245 -6.349 1.00 82.56 92 MET A C 1
ATOM 619 O O . MET A 1 92 ? 5.576 -3.538 -5.156 1.00 82.56 92 MET A O 1
ATOM 623 N N . ALA A 1 93 ? 4.670 -3.823 -7.191 1.00 82.31 93 ALA A N 1
ATOM 624 C CA . ALA A 1 93 ? 3.704 -4.836 -6.774 1.00 82.31 93 ALA A CA 1
ATOM 625 C C . ALA A 1 93 ? 4.401 -6.065 -6.168 1.00 82.31 93 ALA A C 1
ATOM 627 O O . ALA A 1 93 ? 3.965 -6.570 -5.134 1.00 82.31 93 ALA A O 1
ATOM 628 N N . ALA A 1 94 ? 5.532 -6.485 -6.744 1.00 81.94 94 ALA A N 1
ATOM 629 C CA . ALA A 1 94 ? 6.355 -7.570 -6.217 1.00 81.94 94 ALA A CA 1
ATOM 630 C C . ALA A 1 94 ? 6.982 -7.246 -4.847 1.00 81.94 94 ALA A C 1
ATOM 632 O O . ALA A 1 94 ? 7.153 -8.143 -4.021 1.00 81.94 94 ALA A O 1
ATOM 633 N N . LYS A 1 95 ? 7.315 -5.976 -4.579 1.00 82.44 95 LYS A N 1
ATOM 634 C CA . LYS A 1 95 ? 7.853 -5.528 -3.283 1.00 82.44 95 LYS A CA 1
ATOM 635 C C . LYS A 1 95 ? 6.774 -5.317 -2.221 1.00 82.44 95 LYS A C 1
ATOM 637 O O . LYS A 1 95 ? 7.051 -5.526 -1.042 1.00 82.44 95 LYS A O 1
ATOM 642 N N . LEU A 1 96 ? 5.549 -4.968 -2.619 1.00 81.00 96 LEU A N 1
ATOM 643 C CA . LEU A 1 96 ? 4.390 -4.704 -1.750 1.00 81.00 96 LEU A CA 1
ATOM 644 C C . LEU A 1 96 ? 3.774 -5.984 -1.158 1.00 81.00 96 LEU A C 1
ATOM 646 O O . LEU A 1 96 ? 2.566 -6.207 -1.161 1.00 81.00 96 LEU A O 1
ATOM 650 N N . THR A 1 97 ? 4.617 -6.846 -0.605 1.00 82.00 97 THR A N 1
ATOM 651 C CA . THR A 1 97 ? 4.180 -8.046 0.106 1.00 82.00 97 THR A CA 1
ATOM 652 C C . THR A 1 97 ? 3.606 -7.690 1.483 1.00 82.00 97 THR A C 1
ATOM 654 O O . THR A 1 97 ? 4.004 -6.684 2.076 1.00 82.00 97 THR A O 1
ATOM 657 N N . PRO A 1 98 ? 2.730 -8.533 2.067 1.00 80.50 98 PRO A N 1
ATOM 658 C CA . PRO A 1 98 ? 2.214 -8.315 3.420 1.00 80.50 98 PRO A CA 1
ATOM 659 C C . PRO A 1 98 ? 3.325 -8.145 4.462 1.00 80.50 98 PRO A C 1
ATOM 661 O O . PRO A 1 98 ? 3.177 -7.371 5.403 1.00 80.50 98 PRO A O 1
ATOM 664 N N . ALA A 1 99 ? 4.434 -8.872 4.303 1.00 83.38 99 ALA A N 1
ATOM 665 C CA . ALA A 1 99 ? 5.578 -8.793 5.202 1.00 83.38 99 ALA A CA 1
ATOM 666 C C . ALA A 1 99 ? 6.314 -7.453 5.066 1.00 83.38 99 ALA A C 1
ATOM 668 O O . ALA A 1 99 ? 6.636 -6.835 6.077 1.00 83.38 99 ALA A O 1
ATOM 669 N N . ALA A 1 100 ? 6.542 -6.987 3.835 1.00 84.12 100 ALA A N 1
ATOM 670 C CA . ALA A 1 100 ? 7.219 -5.720 3.585 1.00 84.12 100 ALA A CA 1
ATOM 671 C C . ALA A 1 100 ? 6.369 -4.523 4.038 1.00 84.12 100 ALA A C 1
ATOM 673 O O . ALA A 1 100 ? 6.884 -3.648 4.724 1.00 84.12 100 ALA A O 1
ATOM 674 N N . ILE A 1 101 ? 5.060 -4.547 3.763 1.00 83.50 101 ILE A N 1
ATOM 675 C CA . ILE A 1 101 ? 4.118 -3.526 4.240 1.00 83.50 101 ILE A CA 1
ATOM 676 C C . ILE A 1 101 ? 4.103 -3.497 5.770 1.00 83.50 101 ILE A C 1
ATOM 678 O O . ILE A 1 101 ? 4.280 -2.443 6.363 1.00 83.50 101 ILE A O 1
ATOM 682 N N . ASN A 1 102 ? 3.953 -4.645 6.440 1.00 85.50 102 ASN A N 1
ATOM 683 C CA . ASN A 1 102 ? 3.944 -4.675 7.906 1.00 85.50 102 ASN A CA 1
ATOM 684 C C . ASN A 1 102 ? 5.268 -4.231 8.526 1.00 85.50 102 ASN A C 1
ATOM 686 O O . ASN A 1 102 ? 5.260 -3.606 9.583 1.00 85.50 102 ASN A O 1
ATOM 690 N N . ARG A 1 103 ? 6.392 -4.527 7.870 1.00 84.31 103 ARG A N 1
ATOM 691 C CA . ARG A 1 103 ? 7.704 -4.043 8.291 1.00 84.31 103 ARG A CA 1
ATOM 692 C C . ARG A 1 103 ? 7.801 -2.525 8.164 1.00 84.31 103 ARG A C 1
ATOM 694 O O . ARG A 1 103 ? 8.162 -1.879 9.139 1.00 84.31 103 ARG A O 1
ATOM 701 N N . GLY A 1 104 ? 7.426 -1.967 7.014 1.00 81.69 104 GLY A N 1
ATOM 702 C CA . GLY A 1 104 ? 7.399 -0.521 6.823 1.00 81.69 104 GLY A CA 1
ATOM 703 C C . GLY A 1 104 ? 6.456 0.159 7.814 1.00 81.69 104 GLY A C 1
ATOM 704 O O . GLY A 1 104 ? 6.759 1.231 8.320 1.00 81.69 104 GLY A O 1
ATOM 705 N N . LEU A 1 105 ? 5.293 -0.427 8.103 1.00 83.81 105 LEU A N 1
ATOM 706 C CA . LEU A 1 105 ? 4.351 0.142 9.071 1.00 83.81 105 LEU A CA 1
ATOM 707 C C . LEU A 1 105 ? 4.948 0.133 10.481 1.00 83.81 105 LEU A C 1
ATOM 709 O O . LEU A 1 105 ? 4.853 1.132 11.190 1.00 83.81 105 LEU A O 1
ATOM 713 N N . ALA A 1 106 ? 5.622 -0.956 10.860 1.00 84.44 106 ALA A N 1
ATOM 714 C CA . ALA A 1 106 ? 6.310 -1.062 12.141 1.00 84.44 106 ALA A CA 1
ATOM 715 C C . ALA A 1 106 ? 7.450 -0.037 12.287 1.00 84.44 106 ALA A C 1
ATOM 717 O O . ALA A 1 106 ? 7.616 0.522 13.369 1.00 84.44 106 ALA A O 1
ATOM 718 N N . GLU A 1 107 ? 8.188 0.263 11.212 1.00 82.44 107 GLU A N 1
ATOM 719 C CA . GLU A 1 107 ? 9.227 1.310 11.200 1.00 82.44 107 GLU A CA 1
ATOM 720 C C . GLU A 1 107 ? 8.654 2.697 11.543 1.00 82.44 107 GLU A C 1
ATOM 722 O O . GLU A 1 107 ? 9.316 3.503 12.194 1.00 82.44 107 GLU A O 1
ATOM 727 N N . HIS A 1 108 ? 7.386 2.937 11.207 1.00 78.25 108 HIS A N 1
ATOM 728 C CA . HIS A 1 108 ? 6.660 4.167 11.524 1.00 78.25 108 HIS A CA 1
ATOM 729 C C . HIS A 1 108 ? 5.753 4.058 12.762 1.00 78.25 108 HIS A C 1
ATOM 731 O O . HIS A 1 108 ? 4.900 4.917 12.977 1.00 78.25 108 HIS A O 1
ATOM 737 N N . SER A 1 109 ? 5.932 3.027 13.599 1.00 80.88 109 SER A N 1
ATOM 738 C CA . SER A 1 109 ? 5.102 2.766 14.792 1.00 80.88 109 SER A CA 1
ATOM 739 C C . SER A 1 109 ? 3.601 2.617 14.498 1.00 80.88 109 SER A C 1
ATOM 741 O O . SER A 1 109 ? 2.760 2.856 15.366 1.00 80.88 109 SER A O 1
ATOM 743 N N . LEU A 1 110 ? 3.249 2.205 13.279 1.00 81.31 110 LEU A N 1
ATOM 744 C CA . LEU A 1 110 ? 1.876 1.917 12.885 1.00 81.31 110 LEU A CA 1
ATOM 745 C C . LEU A 1 110 ? 1.528 0.454 13.191 1.00 81.31 110 LEU A C 1
ATOM 747 O O . LEU A 1 110 ? 2.381 -0.432 13.088 1.00 81.31 110 LEU A O 1
ATOM 751 N N . PRO A 1 111 ? 0.267 0.169 13.557 1.00 81.06 111 PRO A N 1
ATOM 752 C CA . PRO A 1 111 ? -0.171 -1.193 13.790 1.00 81.06 111 PRO A CA 1
ATOM 753 C C . PRO A 1 111 ? -0.120 -2.013 12.500 1.00 81.06 111 PRO A C 1
ATOM 755 O O . PRO A 1 111 ? -0.308 -1.492 11.398 1.00 81.06 111 PRO A O 1
ATOM 758 N N . SER A 1 112 ? 0.086 -3.322 12.651 1.00 79.69 112 SER A N 1
ATOM 759 C CA . SER A 1 112 ? 0.1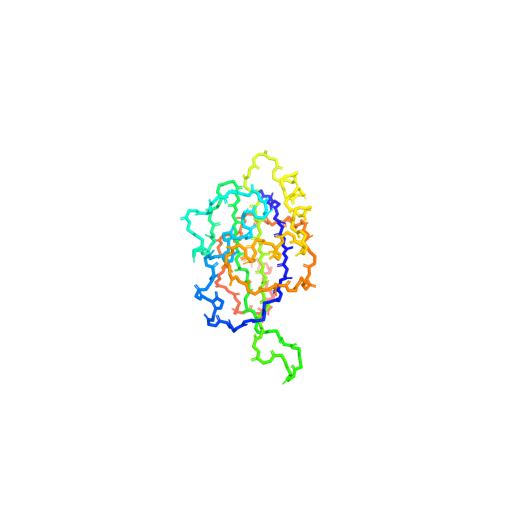50 -4.241 11.519 1.00 79.69 112 SER A CA 1
ATOM 760 C C . SER A 1 112 ? -1.124 -4.173 10.677 1.00 79.69 112 SER A C 1
ATOM 762 O O . SER A 1 112 ? -2.235 -4.378 11.174 1.00 79.69 112 SER A O 1
ATOM 764 N N . ALA A 1 113 ? -0.949 -3.909 9.387 1.00 78.88 113 ALA A N 1
ATOM 765 C CA . ALA A 1 113 ? -2.016 -3.953 8.413 1.00 78.88 113 ALA A CA 1
ATOM 766 C C . ALA A 1 113 ? -2.279 -5.386 7.951 1.00 78.88 113 ALA A C 1
ATOM 768 O O . ALA A 1 113 ? -1.374 -6.163 7.628 1.00 78.88 113 ALA A O 1
ATOM 769 N N . LYS A 1 114 ? -3.560 -5.714 7.820 1.00 79.44 114 LYS A N 1
ATOM 770 C CA . LYS A 1 114 ? -4.006 -6.913 7.124 1.00 79.44 114 LYS A CA 1
ATOM 771 C C . LYS A 1 114 ? -4.280 -6.568 5.667 1.00 79.44 114 LYS A C 1
ATOM 773 O O . LYS A 1 114 ? -5.136 -5.738 5.376 1.00 79.44 114 LYS A O 1
ATOM 778 N N . LEU A 1 115 ? -3.577 -7.220 4.748 1.00 78.75 115 LEU A N 1
ATOM 779 C CA . LEU A 1 115 ? -3.836 -7.073 3.319 1.00 78.75 115 LEU A CA 1
ATOM 780 C C . LEU A 1 115 ? -5.231 -7.642 3.003 1.00 78.75 115 LEU A C 1
ATOM 782 O O . LEU A 1 115 ? -5.475 -8.828 3.229 1.00 78.75 115 LEU A O 1
ATOM 786 N N . LEU A 1 116 ? -6.152 -6.794 2.539 1.00 75.31 116 LEU A N 1
ATOM 787 C CA . LEU A 1 116 ? -7.491 -7.211 2.106 1.00 75.31 116 LEU A CA 1
ATOM 788 C C . LEU A 1 116 ? -7.485 -7.598 0.628 1.00 75.31 116 LEU A C 1
ATOM 790 O O . LEU A 1 116 ? -8.125 -8.572 0.242 1.00 75.31 116 LEU A O 1
ATOM 794 N N . VAL A 1 117 ? -6.741 -6.842 -0.181 1.00 74.69 117 VAL A N 1
ATOM 795 C CA . VAL A 1 117 ? -6.585 -7.061 -1.620 1.00 74.69 117 VAL A CA 1
ATOM 796 C C . VAL A 1 117 ? -5.098 -7.044 -1.944 1.00 74.69 117 VAL A C 1
ATOM 798 O O . VAL A 1 117 ? -4.388 -6.116 -1.549 1.00 74.69 117 VAL A O 1
ATOM 801 N N . ALA A 1 118 ? -4.631 -8.087 -2.636 1.00 73.38 118 ALA A N 1
ATOM 802 C CA . ALA A 1 118 ? -3.251 -8.180 -3.100 1.00 73.38 118 ALA A CA 1
ATOM 803 C C . ALA A 1 118 ? -2.897 -6.993 -4.009 1.00 73.38 118 ALA A C 1
ATOM 805 O O . ALA A 1 118 ? -3.763 -6.562 -4.772 1.00 73.38 118 ALA A O 1
ATOM 806 N N . PRO A 1 119 ? -1.661 -6.464 -3.955 1.00 77.31 119 PRO A N 1
ATOM 807 C CA . PRO A 1 119 ? -1.247 -5.424 -4.882 1.00 77.31 119 PRO A CA 1
ATOM 808 C C . PRO A 1 119 ? -1.345 -5.947 -6.315 1.00 77.31 119 PRO A C 1
ATOM 810 O O . PRO A 1 119 ? -0.822 -7.015 -6.635 1.00 77.31 119 PRO A O 1
ATOM 813 N N . PHE A 1 120 ? -2.006 -5.192 -7.184 1.00 76.56 120 PHE A N 1
ATOM 814 C CA . PHE A 1 120 ? -2.084 -5.510 -8.604 1.00 76.56 120 PHE A CA 1
ATOM 815 C C . PHE A 1 120 ? -1.783 -4.275 -9.442 1.00 76.56 120 PHE A C 1
ATOM 817 O O . PHE A 1 120 ? -2.103 -3.147 -9.062 1.00 76.56 120 PHE A O 1
ATOM 824 N N . VAL A 1 121 ? -1.158 -4.499 -10.596 1.00 79.50 121 VAL A N 1
ATOM 825 C CA . VAL A 1 121 ? -0.863 -3.441 -11.559 1.00 79.50 121 VAL A CA 1
ATOM 826 C C . VAL A 1 121 ? -2.109 -3.194 -12.406 1.00 79.50 121 VAL A C 1
ATOM 828 O O . VAL A 1 121 ? -2.547 -4.063 -13.155 1.00 79.50 121 VAL A O 1
ATOM 831 N N . SER A 1 122 ? -2.667 -1.996 -12.301 1.00 75.44 122 SER A N 1
ATOM 832 C CA . SER A 1 122 ? -3.741 -1.491 -13.148 1.00 75.44 122 SER A CA 1
ATOM 833 C C . SER A 1 122 ? -3.215 -0.380 -14.048 1.00 75.44 122 SER A C 1
ATOM 835 O O . SER A 1 122 ? -2.431 0.463 -13.622 1.00 75.44 122 SER A O 1
ATOM 837 N N . ALA A 1 123 ? -3.677 -0.322 -15.292 1.00 65.12 123 ALA A N 1
ATOM 838 C CA . ALA A 1 123 ? -3.493 0.868 -16.112 1.00 65.12 123 ALA A CA 1
ATOM 839 C C . ALA 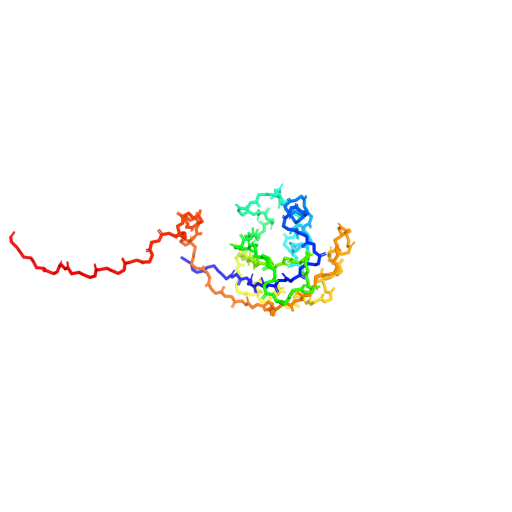A 1 123 ? -4.481 1.942 -15.634 1.00 65.12 123 ALA A C 1
ATOM 841 O O . ALA A 1 123 ? -5.688 1.705 -15.594 1.00 65.12 123 ALA A O 1
ATOM 842 N N . VAL A 1 124 ? -3.983 3.111 -15.231 1.00 59.69 124 VAL A N 1
ATOM 843 C CA . VAL A 1 124 ? -4.818 4.253 -14.847 1.00 59.69 124 VAL A CA 1
ATOM 844 C C . VAL A 1 124 ? -4.605 5.335 -15.885 1.00 59.69 124 VAL A C 1
ATOM 846 O O . VAL A 1 124 ? -3.488 5.788 -16.129 1.00 59.69 124 VAL A O 1
ATOM 849 N N . SER A 1 125 ? -5.680 5.760 -16.539 1.00 49.88 125 SER A N 1
ATOM 850 C CA . SER A 1 125 ? -5.588 6.875 -17.475 1.00 49.88 125 SER A CA 1
ATOM 851 C C . SER A 1 125 ? -5.144 8.138 -16.728 1.00 49.88 125 SER A C 1
ATOM 853 O O . SER A 1 125 ? -5.772 8.525 -15.744 1.00 49.88 125 SER A O 1
ATOM 855 N N . ALA A 1 126 ? -4.109 8.830 -17.223 1.00 46.66 126 ALA A N 1
ATOM 856 C CA . ALA A 1 126 ? -3.626 10.106 -16.667 1.00 46.66 126 ALA A CA 1
ATOM 857 C C . ALA A 1 126 ? -4.691 11.232 -16.627 1.00 46.66 126 ALA A C 1
ATOM 859 O O . ALA A 1 126 ? -4.434 12.315 -16.113 1.00 46.66 126 ALA A O 1
ATOM 860 N N . ALA A 1 127 ? -5.896 10.986 -17.149 1.00 41.84 127 ALA A N 1
ATOM 861 C CA . ALA A 1 127 ? -7.031 11.904 -17.132 1.00 41.84 127 ALA A CA 1
ATOM 862 C C . ALA A 1 127 ? -7.697 12.074 -15.747 1.00 41.84 127 ALA A C 1
ATOM 864 O O . ALA A 1 127 ? -8.530 12.960 -15.582 1.00 41.84 127 ALA A O 1
ATOM 865 N N . ILE A 1 128 ? -7.343 11.270 -14.734 1.00 44.56 128 ILE A N 1
ATOM 866 C CA . ILE A 1 128 ? -7.994 11.295 -13.406 1.00 44.56 128 ILE A CA 1
ATOM 867 C C . ILE A 1 128 ? -7.162 12.083 -12.372 1.00 44.56 128 ILE A C 1
ATOM 869 O O . ILE A 1 128 ? -7.169 11.784 -11.185 1.00 44.56 128 ILE A O 1
ATOM 873 N N . ALA A 1 129 ? -6.447 13.125 -12.803 1.00 36.66 129 ALA A N 1
ATOM 874 C CA . ALA A 1 129 ? -5.980 14.182 -11.895 1.00 36.66 129 ALA A CA 1
ATOM 875 C C . ALA A 1 129 ? -7.089 15.217 -11.587 1.00 36.66 129 ALA A C 1
ATOM 877 O O . ALA A 1 129 ? -6.864 16.159 -10.837 1.00 36.66 129 ALA A O 1
ATOM 878 N N . GLY A 1 130 ? -8.296 15.046 -12.150 1.00 34.38 130 GLY A N 1
ATOM 879 C CA . GLY A 1 130 ? -9.410 15.994 -12.012 1.00 34.38 130 GLY A CA 1
ATOM 880 C C . GLY A 1 130 ? -10.716 15.442 -11.431 1.00 34.38 130 GLY A C 1
ATOM 881 O O . GLY A 1 130 ? -11.703 16.168 -11.435 1.00 34.38 130 GLY A O 1
ATOM 882 N N . ALA A 1 131 ? -10.776 14.189 -10.958 1.00 37.97 131 ALA A N 1
ATOM 883 C CA . ALA A 1 131 ? -12.051 13.577 -10.544 1.00 37.97 131 ALA A CA 1
ATOM 884 C C . ALA A 1 131 ? -12.116 13.070 -9.092 1.00 37.97 131 ALA A C 1
ATOM 886 O O . ALA A 1 131 ? -13.041 12.334 -8.751 1.00 37.97 131 ALA A O 1
ATOM 887 N N . VAL A 1 132 ? -11.234 13.524 -8.192 1.00 39.09 132 VAL A N 1
ATOM 888 C CA . VAL A 1 132 ? -11.529 13.485 -6.742 1.00 39.09 132 VAL A CA 1
ATOM 889 C C . VAL A 1 132 ? -12.440 14.672 -6.425 1.00 39.09 132 VAL A C 1
ATOM 891 O O . VAL A 1 132 ? -12.047 15.681 -5.855 1.00 39.09 132 VAL A O 1
ATOM 894 N N . GLY A 1 133 ? -13.665 14.588 -6.931 1.00 35.31 133 GLY A N 1
ATOM 895 C CA . GLY A 1 133 ? -14.638 15.668 -6.851 1.00 35.31 133 GLY A CA 1
ATOM 896 C C . GLY A 1 133 ? -15.979 15.338 -7.489 1.00 35.31 133 GLY A C 1
ATOM 897 O O . GLY A 1 133 ? -16.660 16.258 -7.923 1.00 35.31 133 GLY A O 1
ATOM 898 N N . LYS A 1 134 ? -16.371 14.059 -7.623 1.00 39.88 134 LYS A N 1
ATOM 899 C CA . LYS A 1 134 ? -17.744 13.731 -8.047 1.00 39.88 134 LYS A CA 1
ATOM 900 C C . LYS A 1 134 ? -18.188 12.291 -7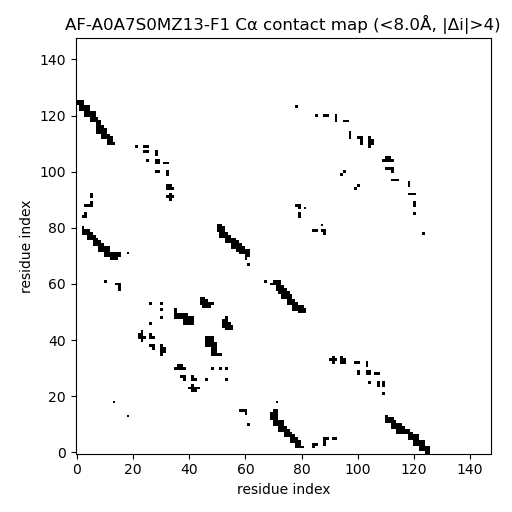.772 1.00 39.88 134 LYS A C 1
ATOM 902 O O . LYS A 1 134 ? -18.681 11.608 -8.661 1.00 39.88 134 LYS A O 1
ATOM 907 N N . PHE A 1 135 ? -18.123 11.840 -6.520 1.00 39.81 135 PHE A N 1
ATOM 908 C CA . PHE A 1 135 ? -19.087 10.827 -6.069 1.00 39.81 135 PHE A CA 1
ATOM 909 C C . PHE A 1 135 ? -20.399 11.537 -5.727 1.00 39.81 135 PHE A C 1
ATOM 911 O O . PHE A 1 135 ? -20.666 11.893 -4.586 1.00 39.81 135 PHE A O 1
ATOM 918 N N . GLY A 1 136 ? -21.186 11.816 -6.764 1.00 36.47 136 GLY A N 1
ATOM 919 C CA . GLY A 1 136 ? -22.495 12.447 -6.649 1.00 36.47 136 GLY A CA 1
ATOM 920 C C . GLY A 1 136 ? -23.092 12.690 -8.027 1.00 36.47 136 GLY A C 1
ATOM 921 O O . GLY A 1 136 ? -22.892 13.756 -8.605 1.00 36.47 136 GLY A O 1
ATOM 922 N N . GLY A 1 137 ? -23.799 11.694 -8.563 1.00 31.38 137 GLY A N 1
ATOM 923 C CA . GLY A 1 137 ? -24.590 11.868 -9.783 1.00 31.38 137 GLY A CA 1
ATOM 924 C C . GLY A 1 137 ? -24.629 10.653 -10.698 1.00 31.38 137 GLY A C 1
ATOM 925 O O . GLY A 1 137 ? -24.311 10.760 -11.875 1.00 31.38 137 GLY A O 1
ATOM 926 N N . PHE A 1 138 ? -25.031 9.503 -10.167 1.00 44.66 138 PHE A N 1
ATOM 927 C CA . PHE A 1 138 ? -25.497 8.385 -10.978 1.00 44.66 138 PHE A CA 1
ATOM 928 C C . PHE A 1 138 ? -26.927 8.706 -11.439 1.00 44.66 138 PHE A C 1
ATOM 930 O O . PHE A 1 138 ? -27.866 8.330 -10.751 1.00 44.66 138 PHE A O 1
ATOM 937 N N . VAL A 1 139 ? -27.110 9.440 -12.543 1.00 37.59 139 VAL A N 1
ATOM 938 C CA . VAL A 1 139 ? -28.363 9.411 -13.322 1.00 37.59 139 VAL A CA 1
ATOM 939 C C . VAL A 1 139 ? -28.049 9.593 -14.806 1.00 37.59 139 VAL A C 1
ATOM 941 O O . VAL A 1 139 ? -27.796 10.686 -15.306 1.00 37.59 139 VAL A O 1
ATOM 944 N N . ASP A 1 140 ? -28.082 8.449 -15.470 1.00 45.22 140 ASP A N 1
ATOM 945 C CA . ASP A 1 140 ? -28.471 8.217 -16.852 1.00 45.22 140 ASP A CA 1
ATOM 946 C C . ASP A 1 140 ? -29.578 9.168 -17.353 1.00 45.22 140 ASP A C 1
ATOM 948 O O . ASP A 1 140 ? -30.668 9.218 -16.780 1.00 45.22 140 ASP A O 1
ATOM 952 N N . LYS A 1 141 ? -29.337 9.868 -18.468 1.00 36.56 141 LYS A N 1
ATOM 953 C CA . LYS A 1 141 ? -30.376 10.022 -19.493 1.00 36.56 141 LYS A CA 1
ATOM 954 C C . LYS A 1 141 ? -29.754 10.313 -20.852 1.00 36.56 141 LYS A C 1
ATOM 956 O O . LYS A 1 141 ? -29.362 11.434 -21.168 1.00 36.56 141 LYS A O 1
ATOM 961 N N . ALA A 1 142 ? -29.706 9.272 -21.670 1.00 46.41 142 ALA A N 1
ATOM 962 C CA . ALA A 1 142 ? -29.612 9.387 -23.113 1.00 46.41 142 ALA A CA 1
ATOM 963 C C . ALA A 1 142 ? -30.699 10.327 -23.674 1.00 46.41 142 ALA A C 1
ATOM 965 O O . ALA A 1 142 ? -31.821 10.340 -23.160 1.00 46.41 142 ALA A O 1
ATOM 966 N N . LYS A 1 143 ? -30.373 11.025 -24.776 1.00 40.56 143 LYS A N 1
ATOM 967 C CA . LYS A 1 143 ? -31.184 11.207 -26.006 1.00 40.56 143 LYS A CA 1
ATOM 968 C C . LYS A 1 143 ? -31.004 12.602 -26.609 1.00 40.56 143 LYS A C 1
ATOM 970 O O . LYS A 1 143 ? -31.336 13.602 -25.986 1.00 40.56 143 LYS A O 1
ATOM 975 N N . GLY A 1 144 ? -30.544 12.636 -27.859 1.00 35.75 144 GLY A N 1
ATOM 976 C CA . GLY A 1 144 ? -30.512 13.855 -28.667 1.00 35.75 144 GLY A CA 1
ATOM 977 C C . GLY A 1 144 ? -29.641 13.751 -29.914 1.00 35.75 144 GLY A C 1
ATOM 978 O O . GLY A 1 144 ? -28.699 14.513 -30.076 1.00 35.75 144 GLY A O 1
ATOM 979 N N . ILE A 1 145 ? -29.945 12.776 -30.770 1.00 45.47 145 ILE A N 1
ATOM 980 C CA . ILE A 1 145 ? -29.559 12.779 -32.184 1.00 45.47 145 ILE A CA 1
ATOM 981 C C . ILE A 1 145 ? -30.524 13.740 -32.909 1.00 45.47 145 ILE A C 1
ATOM 983 O O . ILE A 1 145 ? -31.714 13.715 -32.596 1.00 45.47 145 ILE A O 1
ATOM 987 N N . ALA A 1 146 ? -30.004 14.454 -33.916 1.00 42.75 146 ALA A N 1
ATOM 988 C CA . ALA A 1 146 ? -30.686 15.033 -35.090 1.00 42.75 146 ALA A CA 1
ATOM 989 C C . ALA A 1 146 ? -31.101 16.525 -35.063 1.00 42.75 146 ALA A C 1
ATOM 991 O O . ALA A 1 146 ? -31.999 16.915 -34.330 1.00 42.75 146 ALA A O 1
ATOM 992 N N . GLY A 1 147 ? -30.489 17.293 -35.981 1.00 37.25 147 GLY A N 1
ATOM 993 C CA . GLY A 1 147 ? -31.169 17.911 -37.135 1.00 37.25 147 GLY A CA 1
ATOM 994 C C . GLY A 1 147 ? -31.981 19.194 -36.919 1.00 37.25 147 GLY A C 1
ATOM 995 O O . GLY A 1 147 ? -32.943 19.199 -36.158 1.00 37.25 147 GLY A O 1
ATOM 996 N N . GLY A 1 148 ? -31.650 20.231 -37.697 1.00 33.47 148 GLY A N 1
ATOM 997 C CA . GLY A 1 148 ? -32.441 21.451 -37.874 1.00 33.47 148 GLY A CA 1
ATOM 998 C C . GLY A 1 148 ? -31.626 22.571 -38.488 1.00 33.47 148 GLY A C 1
ATOM 999 O O . GLY A 1 148 ? -31.040 23.332 -37.693 1.00 33.47 148 GLY A O 1
#

pLDDT: mean 70.23, std 16.1, range [31.38, 85.5]

Secondary structure (DSSP, 8-state):
-EEEEEEEEEEESS-HHHHHHTHHHHHHHHHHHHT----S-TTSSSEEETTEEEEEEEEEE--S-TT-TT-EEEEEEEEE-STTHHHHHHHHHHH--HHHHHHHHHHTTPPPPEEEEEEEEEEEEGGGGS-TT---------------

Radius of gyration: 17.37 Å; Cα contacts (8 Å, |Δi|>4): 278; chains: 1; bounding box: 44×30×55 Å

Foldseek 3Di:
DFWKKKKFKWKFLAAPVVCLVCQLLLQQLLCVLLVLAGWPCSNDAQTHRHQKTKHFPDKAAPPDDPPSVGMIMIMMMITGNDDVRVVSLVSSLVSPDLVSSQVSCVVSVGGRIDTPGRIDIDGHPPPPVPPPDDPDDPDDDDDDDDDD

Organism: NCBI:txid233186

Solvent-accessible surface area (backbone atoms only — not comparable to full-atom values): 8161 Å² total; per-residue (Å²): 113,71,35,23,18,25,38,34,30,34,34,32,78,37,42,71,68,59,43,64,76,40,36,29,55,51,43,35,25,51,29,49,42,43,65,32,44,76,41,81,42,31,72,42,79,67,14,47,14,74,53,25,40,39,33,72,79,45,78,42,71,49,91,62,68,100,80,49,89,42,27,24,29,39,32,38,35,38,32,26,73,43,98,56,18,60,64,51,17,49,54,21,33,70,40,48,37,66,67,43,47,30,50,31,28,48,77,61,74,40,69,68,48,46,72,75,40,76,49,40,74,40,80,38,59,66,79,66,85,76,59,96,77,63,98,74,79,94,70,91,76,89,87,84,83,80,91,133